Protein 3BM7 (pdb70)

Solvent-accessible surface area: 6652 Å² total

Sequence (102 aa):
HHHENNLYFQGIGVVATLKVQPAKAAEEFEKVFLDDLAAKVKANEPGCLVYQLTRSKTEEGVYKVLELYASDALKHHGGTDDYFKAAGAAGPTAGAPVIEYLDAVE

Radius of gyration: 14.36 Å; Cα contacts (8 Å, |Δi|>4): 157; chains: 1; bounding box: 28×29×46 Å

Structure (mmCIF, N/CA/C/O backbone):
data_3BM7
#
_entry.id   3BM7
#
_cell.length_a   61.780
_cell.length_b   81.200
_cell.length_c   46.760
_cell.angle_alpha   90.000
_cell.angle_beta   90.000
_cell.angle_gamma   90.000
#
_symmetry.space_group_name_H-M   'C 2 2 21'
#
loop_
_entity.id
_entity.type
_entity.pdbx_description
1 polymer 'Protein of unknown function with ferredoxin-like fold'
2 non-polymer 1,2-ETHANEDIOL
3 water water
#
loop_
_atom_site.group_PDB
_atom_site.id
_atom_site.type_symbol
_atom_site.label_atom_id
_atom_site.label_alt_id
_atom_site.label_comp_id
_atom_site.label_asym_id
_atom_site.label_entity_id
_atom_site.label_seq_id
_atom_site.pdbx_PDB_ins_code
_atom_site.Cartn_x
_atom_site.Cartn_y
_atom_site.Cartn_z
_atom_site.occupancy
_atom_site.B_iso_or_equiv
_atom_site.auth_seq_id
_atom_site.auth_comp_id
_atom_site.auth_asym_id
_atom_site.auth_atom_id
_atom_site.pdbx_PDB_model_num
ATOM 1 N N . HIS A 1 10 ? 14.518 21.402 13.047 1.00 22.71 -9 HIS A N 1
ATOM 2 C CA . HIS A 1 10 ? 15.475 20.256 13.048 1.00 22.05 -9 HIS A CA 1
ATOM 3 C C . HIS A 1 10 ? 15.148 19.381 14.250 1.00 21.23 -9 HIS A C 1
ATOM 4 O O . HIS A 1 10 ? 14.376 19.769 15.098 1.00 24.26 -9 HIS A O 1
ATOM 11 N N . HIS A 1 11 ? 15.760 18.205 14.304 1.00 21.85 -8 HIS A N 1
ATOM 12 C CA . HIS A 1 11 ? 15.342 17.191 15.279 1.00 20.69 -8 HIS A CA 1
ATOM 13 C C . HIS A 1 11 ? 15.777 17.461 16.710 1.00 21.31 -8 HIS A C 1
ATOM 14 O O . HIS A 1 11 ? 15.205 16.896 17.643 1.00 22.76 -8 HIS A O 1
ATOM 21 N N . HIS A 1 12 ? 16.730 18.366 16.907 1.00 22.57 -7 HIS A N 1
ATOM 22 C CA . HIS A 1 12 ? 17.128 18.792 18.268 1.00 24.15 -7 HIS A CA 1
ATOM 23 C C . HIS A 1 12 ? 16.406 20.050 18.796 1.00 27.00 -7 HIS A C 1
ATOM 24 O O . HIS A 1 12 ? 16.798 20.608 19.838 1.00 26.56 -7 HIS A O 1
ATOM 31 N N . GLU A 1 13 ? 15.329 20.466 18.127 1.00 28.82 -6 GLU A N 1
ATOM 32 C CA . GLU A 1 13 ? 14.564 21.675 18.502 1.00 31.77 -6 GLU A CA 1
ATOM 33 C C . GLU A 1 13 ? 14.028 21.678 19.921 1.00 33.84 -6 GLU A C 1
ATOM 34 O O . GLU A 1 13 ? 13.922 22.739 20.550 1.00 36.83 -6 GLU A O 1
ATOM 40 N N A ASN A 1 14 ? 13.682 20.496 20.428 0.50 33.26 -5 ASN A N 1
ATOM 41 N N B ASN A 1 14 ? 13.636 20.525 20.382 0.50 33.25 -5 ASN A N 1
ATOM 42 C CA A ASN A 1 14 ? 13.137 20.362 21.783 0.50 33.49 -5 ASN A CA 1
ATOM 43 C CA B ASN A 1 14 ? 13.162 20.419 21.719 0.50 33.44 -5 ASN A CA 1
ATOM 44 C C A ASN A 1 14 ? 14.060 20.900 22.884 0.50 32.06 -5 ASN A C 1
ATOM 45 C C B ASN A 1 14 ? 14.049 21.213 22.673 0.50 32.29 -5 ASN A C 1
ATOM 46 O O A ASN A 1 14 ? 13.604 21.168 24.012 0.50 29.88 -5 ASN A O 1
ATOM 47 O O B ASN A 1 14 ? 13.551 21.939 23.499 0.50 33.99 -5 ASN A O 1
ATOM 56 N N . LEU A 1 15 ? 15.351 21.020 22.575 1.00 31.61 -4 LEU A N 1
ATOM 57 C CA . LEU A 1 15 ? 16.344 21.412 23.570 1.00 28.56 -4 LEU A CA 1
ATOM 58 C C . LEU A 1 15 ? 16.254 22.838 24.022 1.00 31.03 -4 LEU A C 1
ATOM 59 O O . LEU A 1 15 ? 16.633 23.158 25.156 1.00 33.34 -4 LEU A O 1
ATOM 64 N N . TYR A 1 16 ? 15.782 23.711 23.152 1.00 27.90 -3 TYR A N 1
ATOM 65 C CA . TYR A 1 16 ? 15.805 25.136 23.471 1.00 27.26 -3 TYR A CA 1
ATOM 66 C C . TYR A 1 16 ? 14.681 25.856 22.762 1.00 25.50 -3 TYR A C 1
ATOM 67 O O . TYR A 1 16 ? 14.811 26.290 21.624 1.00 27.40 -3 TYR A O 1
ATOM 76 N N . PHE A 1 17 ? 13.566 25.971 23.438 1.00 25.95 -2 PHE A N 1
ATOM 77 C CA . PHE A 1 17 ? 12.465 26.685 22.858 1.00 24.87 -2 PHE A CA 1
ATOM 78 C C . PHE A 1 17 ? 12.817 28.125 23.000 1.00 24.60 -2 PHE A C 1
ATOM 79 O O . PHE A 1 17 ? 13.314 28.522 24.043 1.00 26.98 -2 PHE A O 1
ATOM 87 N N . GLN A 1 18 ? 12.569 28.925 21.962 1.00 24.94 -1 GLN A N 1
ATOM 88 C CA . GLN A 1 18 ? 13.027 30.303 21.975 1.00 28.18 -1 GLN A CA 1
ATOM 89 C C . GLN A 1 18 ? 11.961 31.268 22.482 1.00 28.09 -1 GLN A C 1
ATOM 90 O O . GLN A 1 18 ? 12.198 32.471 22.590 1.00 30.30 -1 GLN A O 1
ATOM 96 N N . GLY A 1 19 ? 10.800 30.743 22.864 1.00 25.22 0 GLY A N 1
ATOM 97 C CA . GLY A 1 19 ? 9.761 31.592 23.353 1.00 25.51 0 GLY A CA 1
ATOM 98 C C . GLY A 1 19 ? 9.634 31.465 24.860 1.00 24.70 0 GLY A C 1
ATOM 99 O O . GLY A 1 19 ? 10.604 31.186 25.571 1.00 24.92 0 GLY A O 1
ATOM 116 N N . ILE A 1 21 ? 8.525 29.808 28.429 1.00 20.86 2 ILE A N 1
ATOM 117 C CA . ILE A 1 21 ? 8.677 28.462 28.949 1.00 19.97 2 ILE A CA 1
ATOM 118 C C . ILE A 1 21 ? 7.679 28.291 30.095 1.00 20.61 2 ILE A C 1
ATOM 119 O O . ILE A 1 21 ? 7.686 29.050 31.060 1.00 22.79 2 ILE A O 1
ATOM 124 N N . GLY A 1 22 ? 6.764 27.364 29.936 1.00 20.29 3 GLY A N 1
ATOM 125 C CA . GLY A 1 22 ? 5.881 26.990 31.040 1.00 20.65 3 GLY A CA 1
ATOM 126 C C . GLY A 1 22 ? 6.437 25.835 31.840 1.00 20.00 3 GLY A C 1
ATOM 127 O O . GLY A 1 22 ? 7.232 25.027 31.366 1.00 21.15 3 GLY A O 1
ATOM 128 N N . VAL A 1 23 ? 6.011 25.744 33.110 1.00 20.09 4 VAL A N 1
ATOM 129 C CA . VAL A 1 23 ? 6.414 24.668 33.983 1.00 18.69 4 VAL A CA 1
ATOM 130 C C . VAL A 1 23 ? 5.225 24.244 34.823 1.00 20.06 4 V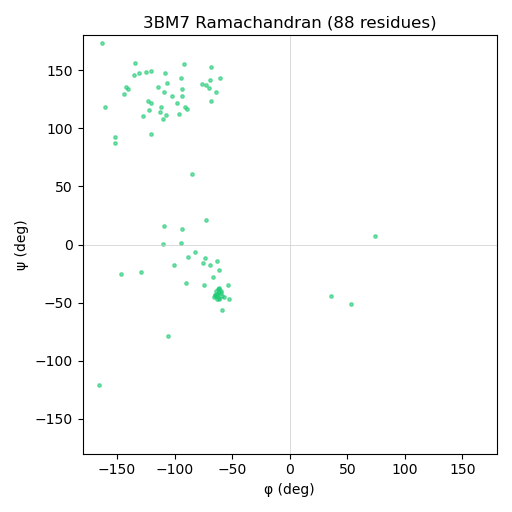AL A C 1
ATOM 131 O O . VAL A 1 23 ? 4.500 25.102 35.332 1.00 21.37 4 VAL A O 1
ATOM 135 N N . VAL A 1 24 ? 5.004 22.945 34.925 1.00 19.87 5 VAL A N 1
ATOM 136 C CA . VAL A 1 24 ? 4.189 22.402 36.011 1.00 20.83 5 VAL A CA 1
ATOM 137 C C . VAL A 1 24 ? 5.124 21.602 36.898 1.00 19.76 5 VAL A C 1
ATOM 138 O O . VAL A 1 24 ? 5.708 20.602 36.454 1.00 19.57 5 VAL A O 1
ATOM 142 N N . ALA A 1 25 ? 5.329 22.048 38.139 1.00 19.39 6 ALA A N 1
ATOM 143 C CA . ALA A 1 25 ? 6.209 21.338 39.080 1.00 19.26 6 ALA A CA 1
ATOM 144 C C . ALA A 1 25 ? 5.343 20.666 40.116 1.00 17.34 6 ALA A C 1
ATOM 145 O O . ALA A 1 25 ? 4.692 21.392 40.923 1.00 21.80 6 ALA A O 1
ATOM 147 N N . THR A 1 26 ? 5.307 19.338 40.074 1.00 19.10 7 THR A N 1
ATOM 148 C CA . THR A 1 26 ? 4.526 18.551 41.013 1.00 19.86 7 THR A CA 1
ATOM 149 C C . THR A 1 26 ? 5.427 18.215 42.203 1.00 22.22 7 THR A C 1
ATOM 150 O O . THR A 1 26 ? 6.417 17.497 42.043 1.00 21.88 7 THR A O 1
ATOM 154 N N . LEU A 1 27 ? 5.053 18.677 43.386 1.00 20.73 8 LEU A N 1
ATOM 155 C CA . LEU A 1 27 ? 5.831 18.484 44.609 1.00 20.35 8 LEU A CA 1
ATOM 156 C C . LEU A 1 27 ? 5.040 17.603 45.549 1.00 23.79 8 LEU A C 1
ATOM 157 O O . LEU A 1 27 ? 3.825 17.761 45.725 1.00 23.47 8 LEU A O 1
ATOM 162 N N . LYS A 1 28 ? 5.741 16.648 46.135 1.00 20.67 9 LYS A N 1
ATOM 163 C CA . LYS A 1 28 ? 5.136 15.707 47.050 1.00 20.41 9 LYS A CA 1
ATOM 164 C C . LYS A 1 28 ? 5.668 16.052 48.453 1.00 19.96 9 LYS A C 1
ATOM 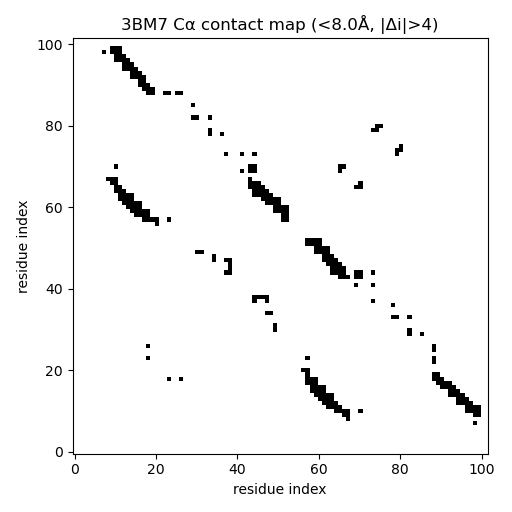165 O O . LYS A 1 28 ? 6.813 15.715 48.765 1.00 20.05 9 LYS A O 1
ATOM 169 N N . VAL A 1 29 ? 4.791 16.625 49.289 1.00 18.78 10 VAL A N 1
ATOM 170 C CA . VAL A 1 29 ? 5.160 17.144 50.619 1.00 18.18 10 VAL A CA 1
ATOM 171 C C . VAL A 1 29 ? 4.579 16.207 51.683 1.00 19.96 10 VAL A C 1
ATOM 172 O O . VAL A 1 29 ? 3.516 15.628 51.485 1.00 18.73 10 VAL A O 1
ATOM 176 N N . GLN A 1 30 ? 5.264 16.063 52.808 1.00 19.45 11 GLN A N 1
ATOM 177 C CA . GLN A 1 30 ? 4.720 15.276 53.914 1.00 19.54 11 GLN A CA 1
ATOM 178 C C . GLN A 1 30 ? 3.529 16.064 54.463 1.00 18.66 11 GLN A C 1
ATOM 179 O O . GLN A 1 30 ? 3.698 17.218 54.841 1.00 19.01 11 GLN A O 1
ATOM 185 N N . PRO A 1 31 ? 2.325 15.454 54.502 1.00 18.79 12 PRO A N 1
ATOM 186 C CA . PRO A 1 31 ? 1.178 16.251 54.992 1.00 19.42 12 PRO A CA 1
ATOM 187 C C . PRO A 1 31 ? 1.343 16.920 56.357 1.00 18.64 12 PRO A C 1
ATOM 188 O O . PRO A 1 31 ? 0.877 18.052 56.537 1.00 20.03 12 PRO A O 1
ATOM 192 N N . ALA A 1 32 ? 2.038 16.263 57.265 1.00 19.36 13 ALA A N 1
ATOM 193 C CA . ALA A 1 32 ? 2.236 16.818 58.603 1.00 18.26 13 ALA A CA 1
ATOM 194 C C . ALA A 1 32 ? 3.164 18.043 58.572 1.00 20.86 13 ALA A C 1
ATOM 195 O O . ALA A 1 32 ? 3.208 18.820 59.535 1.00 22.13 13 ALA A O 1
ATOM 197 N N . LYS A 1 33 ? 3.924 18.202 57.488 1.00 19.64 14 LYS A N 1
ATOM 198 C CA . LYS A 1 33 ? 4.852 19.327 57.357 1.00 21.78 14 LYS A CA 1
ATOM 199 C C . LYS A 1 33 ? 4.404 20.340 56.319 1.00 22.23 14 LYS A C 1
ATOM 200 O O . LYS A 1 33 ? 5.164 21.207 55.922 1.00 20.53 14 LYS A O 1
ATOM 206 N N . ALA A 1 34 ? 3.134 20.276 55.918 1.00 22.39 15 ALA A N 1
ATOM 207 C CA . ALA A 1 34 ? 2.567 21.219 54.933 1.00 24.56 15 ALA A CA 1
ATOM 208 C C . ALA A 1 34 ? 2.624 22.692 55.331 1.00 23.28 15 ALA A C 1
ATOM 209 O O . ALA A 1 34 ? 2.949 23.546 54.505 1.00 22.78 15 ALA A O 1
ATOM 211 N N . ALA A 1 35 ? 2.335 23.013 56.595 1.00 23.39 16 ALA A N 1
ATOM 212 C CA . ALA A 1 35 ? 2.409 24.385 57.053 1.00 23.21 16 ALA A CA 1
ATOM 213 C C . ALA A 1 35 ? 3.810 24.975 56.897 1.00 22.40 16 ALA A C 1
ATOM 214 O O . ALA A 1 35 ? 3.993 26.116 56.444 1.00 23.98 16 ALA A O 1
ATOM 216 N N A GLU A 1 36 ? 4.806 24.187 57.298 0.50 21.90 17 GLU A N 1
ATOM 217 N N B GLU A 1 36 ? 4.802 24.172 57.263 0.50 21.69 17 GLU A N 1
ATOM 218 C CA A GLU A 1 36 ? 6.213 24.563 57.173 0.50 22.00 17 GLU A CA 1
ATOM 219 C CA B GLU A 1 36 ? 6.187 24.591 57.186 0.50 21.93 17 GLU A CA 1
ATOM 220 C C A GLU A 1 36 ? 6.563 24.797 55.713 0.50 21.37 17 GLU A C 1
ATOM 221 C C B GLU A 1 36 ? 6.612 24.770 55.727 0.50 21.50 17 GLU A C 1
ATOM 222 O O A GLU A 1 36 ? 7.111 25.837 55.338 0.50 21.84 17 GLU A O 1
ATOM 223 O O B GLU A 1 36 ? 7.272 25.746 55.371 0.50 22.02 17 GLU A O 1
ATOM 234 N N . PHE A 1 37 ? 6.224 23.814 54.895 1.00 19.70 18 PHE A N 1
ATOM 235 C CA . PHE A 1 37 ? 6.458 23.891 53.466 1.00 19.17 18 PHE A CA 1
ATOM 236 C C . PHE A 1 37 ? 5.809 25.159 52.871 1.00 18.99 18 PHE A C 1
ATOM 237 O O . PHE A 1 37 ? 6.472 25.898 52.133 1.00 20.21 18 PHE A O 1
ATOM 245 N N . GLU A 1 38 ? 4.527 25.391 53.157 1.00 19.42 19 GLU A N 1
ATOM 246 C CA . GLU A 1 38 ? 3.852 26.540 52.550 1.00 19.63 19 GLU A CA 1
ATOM 247 C C . GLU A 1 38 ? 4.468 27.879 52.949 1.00 20.54 19 GLU A C 1
ATOM 248 O O . GLU A 1 38 ? 4.586 28.791 52.135 1.00 21.41 19 GLU A O 1
ATOM 254 N N . LYS A 1 39 ? 4.879 27.999 54.208 1.00 20.62 20 LYS A N 1
ATOM 255 C CA . LYS A 1 39 ? 5.533 29.231 54.633 1.00 21.86 20 LYS A CA 1
ATOM 256 C C . LYS A 1 39 ? 6.821 29.506 53.881 1.00 20.31 20 LYS A C 1
ATOM 257 O O . LYS A 1 39 ? 7.032 30.634 53.426 1.00 23.41 20 LYS A O 1
ATOM 260 N N . VAL A 1 40 ? 7.673 28.489 53.726 1.00 20.55 21 VAL A N 1
ATOM 261 C CA . VAL A 1 40 ? 8.915 28.658 52.989 1.00 20.06 21 VAL A CA 1
ATOM 262 C C . VAL A 1 40 ? 8.608 28.946 51.524 1.00 21.24 21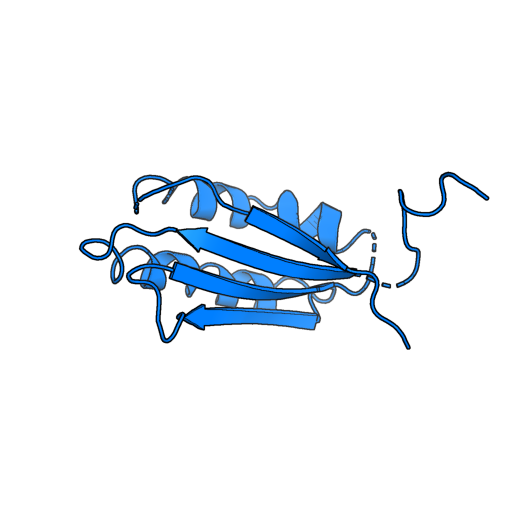 VAL A C 1
ATOM 263 O O . VAL A 1 40 ? 9.202 29.843 50.918 1.00 20.41 21 VAL A O 1
ATOM 267 N N . PHE A 1 41 ? 7.681 28.182 50.944 1.00 20.24 22 PHE A N 1
ATOM 268 C CA . PHE A 1 41 ? 7.373 28.396 49.551 1.00 20.40 22 PHE A CA 1
ATOM 269 C C . PHE A 1 41 ? 6.793 29.795 49.273 1.00 20.18 22 PHE A C 1
ATOM 270 O O . PHE A 1 41 ? 7.157 30.438 48.291 1.00 19.89 22 PHE A O 1
ATOM 278 N N . LEU A 1 42 ? 5.866 30.241 50.098 1.00 19.70 23 LEU A N 1
ATOM 279 C CA . LEU A 1 42 ? 5.275 31.562 49.854 1.00 19.36 23 LEU A CA 1
ATOM 280 C C . LEU A 1 42 ? 6.276 32.693 50.009 1.00 21.13 23 LEU A C 1
ATOM 281 O O . LEU A 1 42 ? 6.210 33.690 49.309 1.00 20.84 23 LEU A O 1
ATOM 286 N N A ASP A 1 43 ? 7.207 32.530 50.938 0.50 19.41 24 ASP A N 1
ATOM 287 N N B ASP A 1 43 ? 7.214 32.551 50.948 0.50 19.81 24 ASP A N 1
ATOM 288 C CA A ASP A 1 43 ? 8.272 33.491 51.106 0.50 19.14 24 ASP A CA 1
ATOM 289 C CA B ASP A 1 43 ? 8.294 33.527 51.085 0.50 20.03 24 ASP A CA 1
ATOM 290 C C A ASP A 1 43 ? 9.146 33.518 49.839 0.50 19.07 24 ASP A C 1
ATOM 291 C C B ASP A 1 43 ? 9.140 33.528 49.809 0.50 19.49 24 ASP A C 1
ATOM 292 O O A ASP A 1 43 ? 9.517 34.584 49.359 0.50 19.48 24 ASP A O 1
ATOM 293 O O B ASP A 1 43 ? 9.489 34.582 49.288 0.50 19.73 24 ASP A O 1
ATOM 302 N N . LEU A 1 44 ? 9.461 32.347 49.299 1.00 20.36 25 LEU A N 1
ATOM 303 C CA . LEU A 1 44 ? 10.194 32.232 48.029 1.00 18.44 25 LEU A CA 1
ATOM 304 C C . LEU A 1 44 ? 9.419 32.927 46.890 1.00 18.27 25 LEU A C 1
ATOM 305 O O . LEU A 1 44 ? 9.942 33.761 46.137 1.00 18.08 25 LEU A O 1
ATOM 310 N N . ALA A 1 45 ? 8.145 32.608 46.789 1.00 19.46 26 ALA A N 1
ATOM 311 C CA . ALA A 1 45 ? 7.335 33.169 45.706 1.00 19.68 26 ALA A CA 1
ATOM 312 C C . ALA A 1 45 ? 7.268 34.674 45.718 1.00 20.02 26 ALA A C 1
ATOM 313 O O . ALA A 1 45 ? 7.360 35.297 44.669 1.00 19.47 26 ALA A O 1
ATOM 315 N N . ALA A 1 46 ? 7.157 35.300 46.902 1.00 16.69 27 ALA A N 1
ATOM 316 C CA . ALA A 1 46 ? 7.168 36.720 46.990 1.00 15.52 27 ALA A CA 1
ATOM 317 C C . ALA A 1 46 ? 8.495 37.292 46.470 1.00 18.70 27 ALA A C 1
ATOM 318 O O . ALA A 1 46 ? 8.489 38.309 45.805 1.00 18.74 27 ALA A O 1
ATOM 320 N N . LYS A 1 47 ? 9.624 36.662 46.796 1.00 17.18 28 LYS A N 1
ATOM 321 C CA . LYS A 1 47 ? 10.930 37.082 46.309 1.00 17.49 28 LYS A CA 1
ATOM 322 C C . LYS A 1 47 ? 11.064 36.951 44.781 1.00 14.99 28 LYS A C 1
ATOM 323 O O . LYS A 1 47 ? 11.572 37.861 44.096 1.00 17.90 28 LYS A O 1
ATOM 329 N N . VAL A 1 48 ? 10.587 35.828 44.291 1.00 18.07 29 VAL A N 1
ATOM 330 C CA . VAL A 1 48 ? 10.622 35.518 42.841 1.00 18.71 29 VAL A CA 1
ATOM 331 C C . VAL A 1 48 ? 9.856 36.623 42.121 1.00 19.01 29 VAL A C 1
ATOM 332 O O . VAL A 1 48 ? 10.387 37.293 41.214 1.00 20.19 29 VAL A O 1
ATOM 336 N N . LYS A 1 49 ? 8.599 36.814 42.526 1.00 19.39 30 LYS A N 1
ATOM 337 C CA . LYS A 1 49 ? 7.769 37.873 41.876 1.00 23.46 30 LYS A CA 1
ATOM 338 C C . LYS A 1 49 ? 8.288 39.303 42.001 1.00 20.71 30 LYS A C 1
ATOM 339 O O . LYS A 1 49 ? 8.215 40.127 41.061 1.00 20.57 30 LYS A O 1
ATOM 345 N N . ALA A 1 50 ? 8.863 39.639 43.149 1.00 13.37 31 ALA A N 1
ATOM 346 C CA . ALA A 1 50 ? 9.368 40.903 43.334 1.00 12.29 31 ALA A CA 1
ATOM 347 C C . ALA A 1 50 ? 10.668 41.163 42.592 1.00 14.81 31 ALA A C 1
ATOM 348 O O . ALA A 1 50 ? 10.912 42.304 42.209 1.00 16.06 31 ALA A O 1
ATOM 350 N N . ASN A 1 51 ? 11.534 40.159 42.467 1.00 18.71 32 ASN A N 1
ATOM 351 C CA . ASN A 1 51 ? 12.897 40.333 41.975 1.00 19.80 32 ASN A CA 1
ATOM 352 C C . ASN A 1 51 ? 13.162 39.973 40.526 1.00 21.83 32 ASN A C 1
ATOM 353 O O . ASN A 1 51 ? 14.167 40.421 39.966 1.00 24.09 32 ASN A O 1
ATOM 358 N N . GLU A 1 52 ? 12.263 39.208 39.913 1.00 19.78 33 GLU A N 1
ATOM 359 C CA . GLU A 1 52 ? 12.504 38.609 38.577 1.00 17.50 33 GLU A CA 1
ATOM 360 C C . GLU A 1 52 ? 11.489 39.049 37.535 1.00 17.80 33 GLU A C 1
ATOM 361 O O . GLU A 1 52 ? 10.408 38.462 37.432 1.00 19.40 33 GLU A O 1
ATOM 367 N N . PRO A 1 53 ? 11.823 40.090 36.762 1.00 18.81 34 PRO A N 1
ATOM 368 C CA . PRO A 1 53 ? 10.892 40.546 35.735 1.0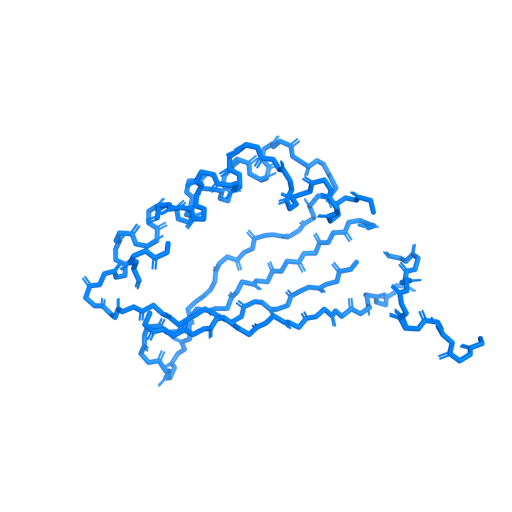0 19.35 34 PRO A CA 1
ATOM 369 C C . PRO A 1 53 ? 10.592 39.481 34.664 1.00 19.25 34 PRO A C 1
ATOM 370 O O . PRO A 1 53 ? 9.585 39.589 33.981 1.00 23.63 34 PRO A O 1
ATOM 374 N N . GLY A 1 54 ? 11.488 38.502 34.505 1.00 19.25 35 GLY A N 1
ATOM 375 C CA . GLY A 1 54 ? 11.311 37.440 33.54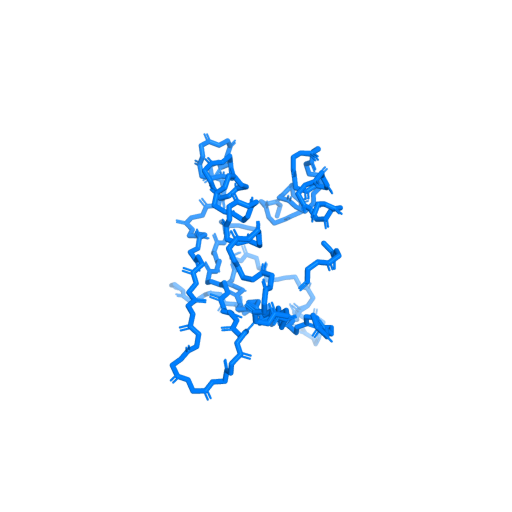0 1.00 19.75 35 GLY A CA 1
ATOM 376 C C . GLY A 1 54 ? 10.437 36.311 34.009 1.00 19.74 35 GLY A C 1
ATOM 377 O O . GLY A 1 54 ? 10.151 35.395 33.250 1.00 22.68 35 GLY A O 1
ATOM 378 N N . CYS A 1 55 ? 10.032 36.345 35.279 1.00 18.78 36 CYS A N 1
ATOM 379 C CA . CYS A 1 55 ? 9.086 35.371 35.778 1.00 19.38 36 CYS A CA 1
ATOM 380 C C . CYS A 1 55 ? 7.700 35.995 35.698 1.00 20.55 36 CYS A C 1
ATOM 381 O O . CYS A 1 55 ? 7.402 36.924 36.417 1.00 22.17 36 CYS A O 1
ATOM 384 N N . LEU A 1 56 ? 6.868 35.456 34.821 1.00 19.91 37 LEU A N 1
ATOM 385 C CA . LEU A 1 56 ? 5.546 35.965 34.501 1.00 19.80 37 LEU A CA 1
ATOM 386 C C . LEU A 1 56 ? 4.424 35.392 35.379 1.00 20.60 37 LEU A C 1
ATOM 387 O O . LEU A 1 56 ? 3.460 36.105 35.692 1.00 23.16 37 LEU A O 1
ATOM 392 N N . VAL A 1 57 ? 4.589 34.152 35.779 1.00 20.19 38 VAL A N 1
ATOM 393 C CA . VAL A 1 57 ? 3.654 33.423 36.655 1.00 20.24 38 VAL A CA 1
ATOM 394 C C . VAL A 1 57 ? 4.457 32.554 37.610 1.00 19.38 38 VAL A C 1
ATOM 395 O O . VAL A 1 57 ? 5.386 31.837 37.187 1.00 19.53 38 VAL A O 1
ATOM 399 N N . TYR A 1 58 ? 4.082 32.551 38.887 1.00 19.44 39 TYR A N 1
ATOM 400 C CA . TYR A 1 58 ? 4.705 31.698 39.849 1.00 20.05 39 TYR A CA 1
ATOM 401 C C . TYR A 1 58 ? 3.699 31.401 40.940 1.00 21.65 39 TYR A C 1
ATOM 402 O O . TYR A 1 58 ? 3.636 32.096 41.946 1.00 24.42 39 TYR A O 1
ATOM 411 N N . GLN A 1 59 ? 2.893 30.378 40.746 1.00 19.42 40 GLN A N 1
ATOM 412 C CA . GLN A 1 59 ? 1.686 30.196 41.541 1.00 20.87 40 GLN A CA 1
ATOM 413 C C . GLN A 1 59 ? 1.656 28.789 42.132 1.00 19.19 40 GLN A C 1
ATOM 414 O O . GLN A 1 59 ? 1.447 27.727 41.450 1.00 18.60 40 GLN A O 1
ATOM 420 N N . LEU A 1 60 ? 1.822 28.722 43.465 1.00 18.70 41 LEU A N 1
ATOM 421 C CA . LEU A 1 60 ? 1.628 27.497 44.183 1.00 18.87 41 LEU A CA 1
ATOM 422 C C . LEU A 1 60 ? 0.146 27.126 44.219 1.00 18.81 41 LEU A C 1
ATOM 423 O O . LEU A 1 60 ? -0.699 27.970 44.492 1.00 20.20 41 LEU A O 1
ATOM 428 N N . THR A 1 61 ? -0.135 25.873 43.961 1.00 18.74 42 THR A N 1
ATOM 429 C CA . THR A 1 61 ? -1.493 25.301 44.099 1.00 19.19 42 THR A CA 1
ATOM 430 C C . THR A 1 61 ? -1.481 23.974 44.802 1.00 20.56 42 THR A C 1
ATOM 431 O O . THR A 1 61 ? -0.466 23.265 44.805 1.00 18.97 42 THR A O 1
ATOM 435 N N . ARG A 1 62 ? -2.621 23.609 45.408 1.00 20.63 43 ARG A N 1
ATOM 436 C CA . ARG A 1 62 ? -2.764 22.334 46.089 1.00 20.34 43 ARG A CA 1
ATOM 437 C C . ARG A 1 62 ? -3.631 21.383 45.278 1.00 19.53 43 ARG A C 1
ATOM 438 O O . ARG A 1 62 ? -4.690 21.803 44.791 1.00 21.36 43 ARG A O 1
ATOM 446 N N . SER A 1 63 ? -3.233 20.116 45.230 1.00 19.96 44 SER A N 1
ATOM 447 C CA . SER A 1 63 ? -4.088 19.070 44.709 1.00 20.76 44 SER A CA 1
ATOM 448 C C . SER A 1 63 ? -5.357 18.951 45.514 1.00 22.23 44 SER A C 1
ATOM 449 O O . SER A 1 63 ? -5.349 19.139 46.725 1.00 22.65 44 SER A O 1
ATOM 452 N N . LYS A 1 64 ? -6.438 18.659 44.798 1.00 23.16 45 LYS A N 1
ATOM 453 C CA . LYS A 1 64 ? -7.739 18.402 45.414 1.00 25.72 45 LYS A CA 1
ATOM 454 C C . LYS A 1 64 ? -7.929 16.915 45.793 1.00 26.08 45 LYS A C 1
ATOM 455 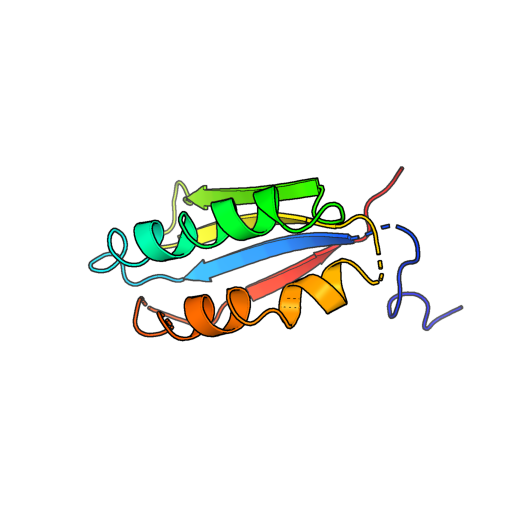O O . LYS A 1 64 ? -8.877 16.561 46.510 1.00 26.58 45 LYS A O 1
ATOM 461 N N . THR A 1 65 ? -7.031 16.047 45.331 1.00 22.65 46 THR A N 1
ATOM 462 C CA . THR A 1 65 ? -7.226 14.597 45.502 1.00 22.72 46 THR A CA 1
ATOM 463 C C . THR A 1 65 ? -6.057 13.808 46.103 1.00 23.54 46 THR A C 1
ATOM 464 O O . THR A 1 65 ? -6.262 12.713 46.628 1.00 26.29 46 THR A O 1
ATOM 468 N N . GLU A 1 66 ? -4.836 14.322 45.987 1.00 23.18 47 GLU A N 1
ATOM 469 C CA . GLU A 1 66 ? -3.647 13.608 46.491 1.00 25.82 47 GLU A CA 1
ATOM 470 C C . GLU A 1 66 ? -3.047 14.357 47.682 1.00 27.26 47 GLU A C 1
ATOM 471 O O . GLU A 1 66 ? -2.613 15.502 47.560 1.00 25.03 47 GLU A O 1
ATOM 474 N N . GLU A 1 67 ? -3.022 13.695 48.842 1.00 27.10 48 GLU A N 1
ATOM 475 C CA . GLU A 1 67 ? -2.645 14.337 50.086 1.00 27.16 48 GLU A CA 1
ATOM 476 C C . GLU A 1 67 ? -1.186 14.790 50.003 1.00 23.39 48 GLU A C 1
ATOM 477 O O . GLU A 1 67 ? -0.319 14.045 49.549 1.00 25.18 48 GLU A O 1
ATOM 479 N N . GLY A 1 68 ? -0.952 16.030 50.379 1.00 24.33 49 GLY A N 1
ATOM 480 C CA . GLY A 1 68 ? 0.390 16.602 50.380 1.00 23.74 49 GLY A CA 1
ATOM 481 C C . GLY A 1 68 ? 0.952 16.933 49.006 1.00 21.94 49 GLY A C 1
ATOM 482 O O . GLY A 1 68 ? 2.096 17.339 48.918 1.00 21.75 49 GLY A O 1
ATOM 483 N N . VAL A 1 69 ? 0.142 16.823 47.954 1.00 20.43 50 VAL A N 1
ATOM 484 C CA . VAL A 1 69 ? 0.634 17.122 46.617 1.00 20.89 50 VAL A CA 1
ATOM 485 C C . VAL A 1 69 ? 0.331 18.564 46.262 1.00 19.59 50 VAL A C 1
ATOM 486 O O . VAL A 1 69 ? -0.800 19.060 46.464 1.00 19.94 50 VAL A O 1
ATOM 490 N N . TYR A 1 70 ? 1.342 19.257 45.709 1.00 18.99 51 TYR A N 1
ATOM 491 C CA . TYR A 1 70 ? 1.220 20.617 45.246 1.00 18.76 51 TYR A CA 1
ATOM 492 C C . TYR A 1 70 ? 1.666 20.667 43.784 1.00 19.58 51 TYR A C 1
ATOM 493 O O . TYR A 1 70 ? 2.454 19.837 43.366 1.00 19.40 51 TYR A O 1
ATOM 502 N N . LYS A 1 71 ? 1.075 21.551 43.021 1.00 18.63 52 LYS A N 1
ATOM 503 C CA . LYS A 1 71 ? 1.547 21.820 41.667 1.00 20.14 52 LYS A CA 1
ATOM 504 C C . LYS A 1 71 ? 1.851 23.303 41.571 1.00 18.30 52 LYS A C 1
ATOM 505 O O . LYS A 1 71 ? 1.000 24.230 41.813 1.00 19.50 52 LYS A O 1
ATOM 511 N N . VAL A 1 72 ? 3.091 23.636 41.189 1.00 18.80 53 VAL A N 1
ATOM 512 C CA . VAL A 1 72 ? 3.440 25.010 40.959 1.00 17.48 53 VAL A CA 1
ATOM 513 C C . VAL A 1 72 ? 3.238 25.295 39.477 1.00 18.38 53 VAL A C 1
ATOM 514 O O . VAL A 1 72 ? 3.786 24.597 38.647 1.00 19.71 53 VAL A O 1
ATOM 518 N N . LEU A 1 73 ? 2.501 26.331 39.165 1.00 18.89 54 LEU A N 1
ATOM 519 C CA . LEU A 1 73 ? 2.329 26.787 37.776 1.00 19.40 54 LEU A CA 1
ATOM 520 C C . LEU A 1 73 ? 3.316 27.924 37.599 1.00 19.23 54 LEU A C 1
ATOM 521 O O . LEU A 1 73 ? 3.216 28.974 38.265 1.00 20.05 54 LEU A O 1
ATOM 526 N N . GLU A 1 74 ? 4.223 27.774 36.626 1.00 20.06 55 GLU A N 1
ATOM 527 C CA . GLU A 1 74 ? 5.278 28.773 36.397 1.00 19.80 55 GLU A CA 1
ATOM 528 C C . GLU A 1 74 ? 5.334 29.140 34.924 1.00 21.08 55 GLU A C 1
ATOM 529 O O . GLU A 1 74 ? 5.077 28.278 34.064 1.00 21.81 55 GLU A O 1
ATOM 535 N N . LEU A 1 75 ? 5.681 30.384 34.639 1.00 20.77 56 LEU A N 1
ATOM 536 C CA . LEU A 1 75 ? 5.848 30.835 33.261 1.00 19.88 56 LEU A CA 1
ATOM 537 C C . LEU A 1 75 ? 6.985 31.814 33.240 1.00 21.31 56 LEU A C 1
ATOM 538 O O . LEU A 1 75 ? 7.006 32.740 34.045 1.00 20.91 56 LEU A O 1
ATOM 543 N N . TYR A 1 76 ? 7.933 31.602 32.331 1.00 19.53 57 TYR A N 1
ATOM 544 C CA . TYR A 1 76 ? 9.105 32.470 32.190 1.00 19.48 57 TYR A CA 1
ATOM 545 C C . TYR A 1 76 ? 9.148 33.067 30.799 1.00 21.25 57 TYR A C 1
ATOM 546 O O . TYR A 1 76 ? 8.740 32.429 29.836 1.00 22.44 57 TYR A O 1
ATOM 555 N N . ALA A 1 77 ? 9.694 34.276 30.700 1.00 21.96 58 ALA A N 1
ATOM 556 C CA . ALA A 1 77 ? 9.742 35.022 29.432 1.00 22.44 58 ALA A CA 1
ATOM 557 C C . ALA A 1 77 ? 10.644 34.329 28.417 1.00 21.71 58 ALA A C 1
ATOM 558 O O . ALA A 1 77 ? 10.451 34.483 27.209 1.00 24.69 58 ALA A O 1
ATOM 560 N N . SER A 1 78 ? 11.639 33.591 28.907 1.00 22.45 59 SER A N 1
ATOM 561 C CA . SER A 1 78 ? 12.679 32.987 28.071 1.00 22.90 59 SER A CA 1
ATOM 562 C C . SER A 1 78 ? 13.461 31.936 28.833 1.00 22.91 59 SER A C 1
ATOM 563 O O . SER A 1 78 ? 13.428 31.901 30.071 1.00 22.08 59 SER A O 1
ATOM 574 N N . ASP A 1 80 ? 16.599 32.183 29.246 1.00 23.72 61 ASP A N 1
ATOM 575 C CA . ASP A 1 80 ? 17.516 33.039 30.055 1.00 24.66 61 ASP A CA 1
ATOM 576 C C . ASP A 1 80 ? 16.890 33.375 31.423 1.00 23.29 61 ASP A C 1
ATOM 577 O O . ASP A 1 80 ? 17.548 33.260 32.455 1.00 22.51 61 ASP A O 1
ATOM 582 N N . ALA A 1 81 ? 15.605 33.734 31.415 1.00 21.78 62 ALA A N 1
ATOM 583 C CA . ALA A 1 81 ? 14.900 34.024 32.661 1.00 20.82 62 ALA A CA 1
ATOM 584 C C . ALA A 1 81 ? 14.807 32.797 33.559 1.00 20.76 62 ALA A C 1
ATOM 585 O O . ALA A 1 81 ? 14.983 32.894 34.774 1.00 21.38 62 ALA A O 1
ATOM 587 N N . LEU A 1 82 ? 14.562 31.621 32.969 1.00 21.00 63 LEU A N 1
ATOM 588 C CA . LEU A 1 82 ? 14.565 30.374 33.724 1.00 22.48 63 LEU A CA 1
ATOM 589 C C . LEU A 1 82 ? 15.940 30.012 34.306 1.00 21.69 63 LEU A C 1
ATOM 590 O O . LEU A 1 82 ? 16.068 29.551 35.458 1.00 22.15 63 LEU A O 1
ATOM 595 N N . LYS A 1 83 ? 16.990 30.183 33.498 1.00 21.62 64 LYS A N 1
ATOM 596 C CA . LYS A 1 83 ? 18.346 29.939 33.976 1.00 23.17 64 LYS A CA 1
ATOM 597 C C . LYS A 1 83 ? 18.667 30.832 35.174 1.00 21.68 64 LYS A C 1
ATOM 598 O O . LYS A 1 83 ? 19.220 30.389 36.173 1.00 24.19 64 LYS A O 1
ATOM 602 N N . HIS A 1 84 ? 18.297 32.103 35.079 1.00 22.47 65 HIS A N 1
ATOM 603 C CA . HIS A 1 84 ? 18.524 33.018 36.188 1.00 21.12 65 HIS A CA 1
ATOM 604 C C . HIS A 1 84 ? 17.763 32.540 37.438 1.00 20.41 65 HIS A C 1
ATOM 605 O O . HIS A 1 84 ? 18.301 32.505 38.548 1.00 20.80 65 HIS A O 1
ATOM 612 N N . HIS A 1 85 ? 16.501 32.196 37.235 1.00 20.02 66 HIS A N 1
ATOM 613 C CA . HIS A 1 85 ? 15.616 31.789 38.319 1.00 20.53 66 HIS A CA 1
ATOM 614 C C . HIS A 1 85 ? 16.231 30.684 39.153 1.00 21.18 66 HIS A C 1
ATOM 615 O O . HIS A 1 85 ? 16.231 30.742 40.381 1.00 22.06 66 HIS A O 1
ATOM 622 N N . GLY A 1 86 ? 16.771 29.677 38.475 1.00 22.81 67 GLY A N 1
ATOM 623 C CA . GLY A 1 86 ? 17.240 28.469 39.145 1.00 23.86 67 GLY A CA 1
ATOM 624 C C . GLY A 1 86 ? 18.530 28.639 39.921 1.00 25.98 67 GLY A C 1
ATOM 625 O O . GLY A 1 86 ? 18.921 27.768 40.706 1.00 28.56 67 GLY A O 1
ATOM 626 N N . GLY A 1 87 ? 19.203 29.763 39.716 1.00 24.32 68 GLY A N 1
ATOM 627 C CA . GLY A 1 87 ? 20.509 30.012 40.335 1.00 23.84 68 GLY A CA 1
ATOM 628 C C . GLY A 1 87 ? 20.608 31.070 41.416 1.00 23.38 68 GLY A C 1
ATOM 629 O O . GLY A 1 87 ? 21.682 31.315 41.936 1.00 24.26 68 GLY A O 1
ATOM 630 N N . THR A 1 88 ? 19.498 31.721 41.764 1.00 23.09 69 THR A N 1
ATOM 631 C CA . THR A 1 88 ? 19.544 32.756 42.768 1.00 20.12 69 THR A CA 1
ATOM 632 C C . THR A 1 88 ? 19.840 32.219 44.178 1.00 21.38 69 THR A C 1
ATOM 633 O O . THR A 1 88 ? 19.530 31.063 44.479 1.00 22.44 69 THR A O 1
ATOM 637 N N A ASP A 1 89 ? 20.433 33.051 45.033 0.50 21.74 70 ASP A N 1
ATOM 638 N N B ASP A 1 89 ? 20.450 33.067 45.004 0.50 22.11 70 ASP A N 1
ATOM 639 C CA A ASP A 1 89 ? 20.726 32.626 46.414 0.50 22.68 70 ASP A CA 1
ATOM 640 C CA B ASP A 1 89 ? 20.716 32.723 46.400 0.50 23.74 70 ASP A CA 1
ATOM 641 C C A ASP A 1 89 ? 19.462 32.337 47.225 0.50 22.91 70 ASP A C 1
ATOM 642 C C B ASP A 1 89 ? 19.439 32.264 47.074 0.50 23.25 70 ASP A C 1
ATOM 643 O O A ASP A 1 89 ? 19.455 31.457 48.088 0.50 20.04 70 ASP A O 1
ATOM 644 O O B ASP A 1 89 ? 19.399 31.181 47.652 0.50 20.91 70 ASP A O 1
ATOM 653 N N . TYR A 1 90 ? 18.393 33.087 46.970 1.00 22.71 71 TYR A N 1
ATOM 654 C CA . TYR A 1 90 ? 17.137 32.837 47.662 1.00 21.39 71 TYR A CA 1
ATOM 655 C C . TYR A 1 90 ? 16.427 31.579 47.174 1.00 21.45 71 TYR A C 1
ATOM 656 O O . TYR A 1 90 ? 15.791 30.901 47.963 1.00 21.72 71 TYR A O 1
ATOM 665 N N . PHE A 1 91 ? 16.527 31.261 45.893 1.00 20.49 72 PHE A N 1
ATOM 666 C CA . PHE A 1 91 ? 16.007 29.982 45.401 1.00 21.46 72 PHE A CA 1
ATOM 667 C C . PHE A 1 91 ? 16.751 28.797 46.043 1.00 23.51 72 PHE A C 1
ATOM 668 O O . PHE A 1 91 ? 16.140 27.844 46.527 1.00 22.21 72 PHE A O 1
ATOM 676 N N . LYS A 1 92 ? 18.077 28.889 46.064 1.00 22.96 73 LYS A N 1
ATOM 677 C CA . LYS A 1 92 ? 18.888 27.847 46.670 1.00 23.59 73 LYS A CA 1
ATOM 678 C C . LYS A 1 92 ? 18.620 27.689 48.174 1.00 21.93 73 LYS A C 1
ATOM 679 O O . LYS A 1 92 ? 18.490 26.546 48.645 1.00 26.08 73 LYS A O 1
ATOM 685 N N . ALA A 1 93 ? 18.494 28.792 48.896 1.00 21.15 74 ALA A N 1
ATOM 686 C CA . ALA A 1 93 ? 18.224 28.777 50.329 1.00 23.51 74 ALA A CA 1
ATOM 687 C C . ALA A 1 93 ? 16.843 28.167 50.557 1.00 23.72 74 ALA A C 1
ATOM 688 O O . ALA A 1 93 ? 16.650 27.360 51.472 1.00 23.10 74 ALA A O 1
ATOM 690 N N . ALA A 1 94 ? 15.866 28.565 49.738 1.00 22.46 75 ALA A N 1
ATOM 691 C CA . ALA A 1 94 ? 14.510 28.005 49.913 1.00 23.19 75 ALA A CA 1
ATOM 692 C C . ALA A 1 94 ? 14.468 26.508 49.670 1.00 22.26 75 ALA A C 1
ATOM 693 O O . ALA A 1 94 ? 13.836 25.767 50.427 1.00 24.03 75 ALA A O 1
ATOM 695 N N . GLY A 1 95 ? 15.154 26.038 48.638 1.00 23.32 76 GLY A N 1
ATOM 696 C CA . GLY A 1 95 ? 15.245 24.632 48.345 1.00 23.67 76 GLY A CA 1
ATOM 697 C C . GLY A 1 95 ? 15.820 23.858 49.530 1.00 24.80 76 GLY A C 1
ATOM 698 O O . GLY A 1 95 ? 15.293 22.814 49.905 1.00 25.44 76 GLY A O 1
ATOM 699 N N . ALA A 1 96 ? 16.887 24.382 50.128 1.00 23.12 77 ALA A N 1
ATOM 700 C CA . ALA A 1 96 ? 17.490 23.753 51.319 1.00 24.16 77 ALA A CA 1
ATOM 701 C C . ALA A 1 96 ? 16.520 23.681 52.500 1.00 24.21 77 ALA A C 1
ATOM 702 O O . ALA A 1 96 ? 16.512 22.696 53.260 1.00 23.69 77 ALA A O 1
ATOM 704 N N . ALA A 1 97 ? 15.712 24.730 52.661 1.00 24.49 78 ALA A N 1
ATOM 705 C CA . ALA A 1 97 ? 14.733 24.807 53.750 1.00 23.01 78 ALA A CA 1
ATOM 706 C C . ALA A 1 97 ? 13.543 23.852 53.503 1.00 24.85 78 ALA A C 1
ATOM 707 O O . ALA A 1 97 ? 13.004 23.285 54.454 1.00 28.77 78 ALA A O 1
ATOM 725 N N . GLY A 1 99 ? 13.508 21.013 51.401 1.00 26.30 80 GLY A N 1
ATOM 726 C CA . GLY A 1 99 ? 13.868 19.614 51.230 1.00 26.10 80 GLY A CA 1
ATOM 727 C C . GLY A 1 99 ? 13.376 18.707 52.345 1.00 25.79 80 GLY A C 1
ATOM 728 O O . GLY A 1 99 ? 12.773 17.690 52.065 1.00 24.50 80 GLY A O 1
ATOM 729 N N . PRO A 1 100 ? 13.654 19.062 53.612 1.00 23.61 81 PRO A N 1
ATOM 730 C CA . PRO A 1 100 ? 13.245 18.191 54.711 1.00 24.86 81 PRO A CA 1
ATOM 731 C C . PRO A 1 100 ? 11.757 17.993 54.877 1.00 22.33 81 PRO A C 1
ATOM 732 O O . PRO A 1 100 ? 11.362 17.074 55.604 1.00 24.95 81 PRO A O 1
ATOM 736 N N . THR A 1 101 ? 10.933 18.834 54.221 1.00 20.22 82 THR A N 1
ATOM 737 C CA . THR A 1 101 ? 9.477 18.658 54.260 1.00 19.33 82 THR A CA 1
ATOM 738 C C . THR A 1 101 ? 8.962 17.663 53.222 1.00 19.43 82 THR A C 1
ATOM 739 O O . THR A 1 101 ? 7.787 17.338 53.217 1.00 19.86 82 THR A O 1
ATOM 751 N N . ALA A 1 103 ? 8.085 14.437 50.851 1.00 18.09 84 ALA A N 1
ATOM 752 C CA . ALA A 1 103 ? 7.718 13.021 51.004 1.00 18.72 84 ALA A CA 1
ATOM 753 C C . ALA A 1 103 ? 8.289 12.173 49.867 1.00 20.19 84 ALA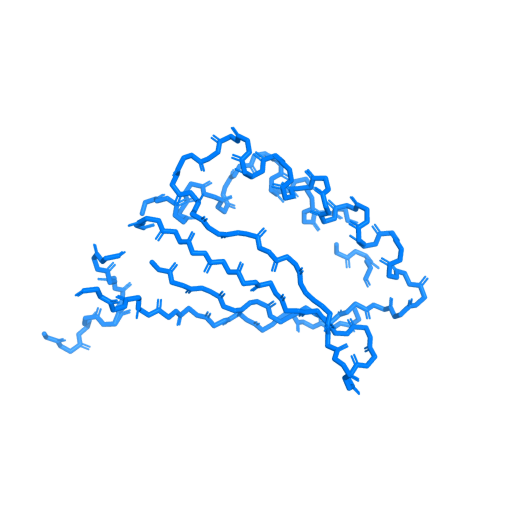 A C 1
ATOM 754 O O . ALA A 1 103 ? 8.514 10.973 50.029 1.00 22.89 84 ALA A O 1
ATOM 756 N N . GLY A 1 104 ? 8.544 12.794 48.718 1.00 21.64 85 GLY A N 1
ATOM 757 C CA . GLY A 1 104 ? 8.984 12.086 47.536 1.00 21.90 85 GLY A CA 1
ATOM 758 C C . GLY A 1 104 ? 9.577 13.022 46.517 1.00 20.33 85 GLY A C 1
ATOM 759 O O . GLY A 1 104 ? 9.492 14.254 46.675 1.00 19.40 85 GLY A O 1
ATOM 760 N N . ALA A 1 105 ? 10.144 12.459 45.450 1.00 21.93 86 ALA A N 1
ATOM 761 C CA . ALA A 1 105 ? 10.806 13.265 44.449 1.00 20.07 86 ALA A CA 1
ATOM 762 C C . ALA A 1 105 ? 9.820 14.098 43.650 1.00 20.81 86 ALA A C 1
ATOM 763 O O . ALA A 1 105 ? 8.750 13.593 43.292 1.00 21.30 86 ALA A O 1
ATOM 765 N N . PRO A 1 106 ? 10.213 15.323 43.329 1.00 19.00 87 PRO A N 1
ATOM 766 C CA . PRO A 1 106 ? 9.415 16.217 42.477 1.00 19.90 87 PRO A CA 1
ATOM 767 C C . PRO A 1 106 ? 9.364 15.703 41.058 1.00 22.56 87 PRO A C 1
ATOM 768 O O . PRO A 1 106 ? 10.227 14.948 40.627 1.00 23.08 87 PRO A O 1
ATOM 772 N N . VAL A 1 107 ? 8.305 16.050 40.356 1.00 22.20 88 VAL A N 1
ATOM 773 C CA . VAL A 1 107 ? 8.211 15.758 38.935 1.00 22.52 88 VAL A CA 1
ATOM 774 C C . VAL A 1 107 ? 8.009 17.102 38.265 1.00 22.88 88 VAL A C 1
ATOM 775 O O . VAL A 1 107 ? 7.008 17.827 38.529 1.00 21.92 88 VAL A O 1
ATOM 779 N N . ILE A 1 108 ? 8.975 17.500 37.449 1.00 24.34 89 ILE A N 1
ATOM 780 C CA . ILE A 1 108 ? 8.927 18.778 36.778 1.00 22.16 89 ILE A CA 1
ATOM 781 C C . ILE A 1 108 ? 8.673 18.529 35.288 1.00 22.98 89 ILE A C 1
ATOM 782 O O . ILE A 1 108 ? 9.336 17.689 34.673 1.00 25.08 89 ILE A O 1
ATOM 787 N N . GLU A 1 109 ? 7.699 19.246 34.725 1.00 21.11 90 GLU A N 1
ATOM 788 C CA . GLU A 1 109 ? 7.423 19.174 33.286 1.00 22.02 90 GLU A CA 1
ATOM 789 C C . GLU A 1 109 ? 7.593 20.569 32.703 1.00 18.93 90 GLU A C 1
ATOM 790 O O . GLU A 1 109 ? 6.897 21.526 33.114 1.00 20.69 90 GLU A O 1
ATOM 796 N N . TYR A 1 110 ? 8.480 20.724 31.722 1.00 19.33 91 TYR A N 1
ATOM 797 C CA . TYR A 1 110 ? 8.661 21.955 30.995 1.00 19.01 91 TYR A CA 1
ATOM 798 C C . TYR A 1 110 ? 7.807 21.889 29.736 1.00 20.45 91 TYR A C 1
ATOM 799 O O . TYR A 1 110 ? 7.643 20.813 29.167 1.00 23.22 91 TYR A O 1
ATOM 808 N N . LEU A 1 111 ? 7.249 23.019 29.372 1.00 19.55 92 LEU A N 1
ATOM 809 C CA . LEU A 1 111 ? 6.268 23.137 28.287 1.00 20.47 92 LEU A CA 1
ATOM 810 C C . LEU A 1 111 ? 6.618 24.349 27.418 1.00 20.41 92 LEU A C 1
ATOM 811 O O . LEU A 1 111 ? 7.125 25.363 27.905 1.00 21.91 92 LEU A O 1
ATOM 816 N N . ASP A 1 112 ? 6.367 24.257 26.107 1.00 20.52 93 ASP A N 1
ATOM 817 C CA . ASP A 1 112 ? 6.607 25.372 25.224 1.00 19.14 93 ASP A CA 1
ATOM 818 C C . ASP A 1 112 ? 5.363 26.226 25.160 1.00 20.11 93 ASP A C 1
ATOM 819 O O . ASP A 1 112 ? 4.345 25.758 24.679 1.00 20.77 93 ASP A O 1
ATOM 824 N N . ALA A 1 113 ? 5.437 27.465 25.61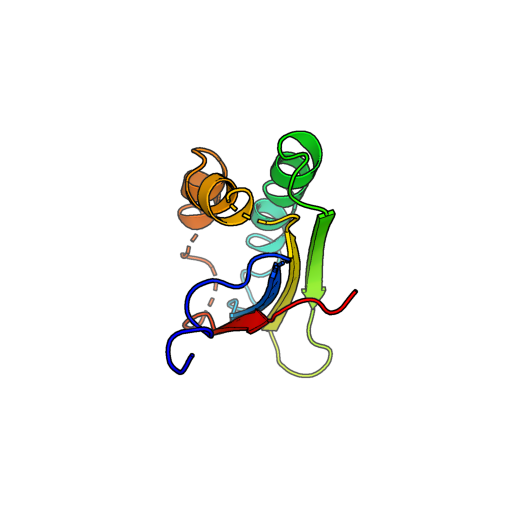4 1.00 20.40 94 ALA A N 1
ATOM 825 C CA . ALA A 1 113 ? 4.249 28.323 25.573 1.00 23.31 94 ALA A CA 1
ATOM 826 C C . ALA A 1 113 ? 3.949 28.760 24.132 1.00 27.12 94 ALA A C 1
ATOM 827 O O . ALA A 1 113 ? 4.874 28.992 23.308 1.00 30.40 94 ALA A O 1
ATOM 829 N N . VAL A 1 114 ? 2.672 28.735 23.764 1.00 24.64 95 VAL A N 1
ATOM 830 C CA . VAL A 1 114 ? 2.238 29.034 22.376 1.00 24.47 95 VAL A CA 1
ATOM 831 C C . VAL A 1 114 ? 1.696 30.439 22.398 1.00 28.20 95 VAL A C 1
ATOM 832 O O . VAL A 1 114 ? 0.854 30.759 23.231 1.00 28.75 95 VAL A O 1
ATOM 836 N N . GLU A 1 115 ? 2.193 31.289 21.503 1.00 36.04 96 GLU A N 1
ATOM 837 C CA . GLU A 1 115 ? 1.670 32.654 21.434 1.00 39.64 96 GLU A CA 1
ATOM 838 C C . GLU A 1 115 ? 1.485 33.109 19.989 1.00 41.91 96 GLU A C 1
ATOM 839 O O . GLU A 1 115 ? 2.004 32.512 19.043 1.00 42.10 96 GLU A O 1
#

InterPro domains:
  IPR007138 Antibiotic biosynthesis monooxygenase domain [PF03992] (1-76)
  IPR007138 Antibiotic biosynthesis monooxygenase domain [PS51725] (2-91)
  IPR011008 Dimeric alpha-beta barrel [SSF54909] (1-95)
  IPR050744 AI-2 Signaling Cycle Isomerase LsrG [PTHR33336] (1-93)

Organism: Caulobacter vibrioides (strain ATCC 19089 / CIP 103742 / CB 15) (NCBI:txid190650)

CATH classification: 3.30.70.100

Secondary structure (DSSP, 8-state):
-TTGGG-----EEEEEEE--GGGHHHHHHHHHHHHHHHHHH-TTEEEEEEEE-SSSTTEEEEEEEE---HHHHHHH-HHHHHHHH-----EEEEEEEEPPP-

Nearest PDB structures (foldseek):
  3bm7-assembly1_A-2  TM=1.006E+00  e=9.964E-19  Caulobacter vibrioides CB15
  4dpo-assembly1_B  TM=8.986E-01  e=1.602E-06  Methanosarcina mazei Go1
  3kkf-assembly1_A  TM=8.320E-01  e=6.280E-06  Bacteroides thetaiotaomicron
  2fiu-assembly1_B  TM=6.297E-01  e=1.004E-03  Agrobacterium fabrum str. C58
  3lo3-assembly2_C  TM=6.241E-01  e=3.457E-03  Colwellia psychrerythraea 34H

B-factor: mean 25.8, std 8.21, range [12.29, 65.52]

Foldseek 3Di:
DVCCVVFQAFKKKKKKDAFALVCVVLLVVLLVVLVVCCVVPQPQKPAWDWADDPPDRRIIITITDGRGVSVVVSCDDPSNVVSVVSVPGDDDMDMDMDRDDD